Protein AF-A0A1F2X8J4-F1 (afdb_monomer_lite)

Sequence (123 aa):
MGGCLEEGHNIVVGDYGAWIDTIDALQRLEAEARFPTEHDPRVEAVLAAWSDCMAAAGHSGATHGEPVDVSRAAAVADATCNNSVGLASSWRTVEVASEWSVLAEYEPMLVEMLSRIPSVWQP

Secondary structure (DSSP, 8-state):
--SHHHHHHHHHHS-HHHHHHHHHHHHHHHHHHHHHHHT-HHHHHHHHHHHHHHHHTT-TTPPTTS-----HHHHHHHHHHHHHHTHHHHHHHHHHHHHHHHHHHHHHHHHHHHHHS-GGG--

Foldseek 3Di:
DDDPVQVVVCVVFVHVVLVVVLVVVVVVLLVQLVVCLCVPVLLVVLQVQLQVQCVVLVQHPDHPPDDGPPDPSSVVSNVVSCVVSVNVVSSVVSSVVSSVVSCVVCVVVVVVSVVPGDPVPPD

pLDDT: mean 86.55, std 10.39, range [50.78, 97.81]

Structure (mmCIF, N/CA/C/O backbone):
data_AF-A0A1F2X8J4-F1
#
_entry.id   AF-A0A1F2X8J4-F1
#
loop_
_atom_site.group_PDB
_atom_site.id
_atom_site.type_symbol
_atom_site.label_atom_id
_atom_site.label_alt_id
_atom_site.label_comp_id
_atom_site.label_asym_id
_atom_site.label_entity_id
_atom_site.label_seq_id
_atom_site.pdbx_PDB_ins_code
_atom_site.Cartn_x
_atom_site.Cartn_y
_atom_site.Cartn_z
_atom_site.occupancy
_atom_site.B_iso_or_equiv
_atom_site.auth_seq_id
_atom_site.auth_comp_id
_atom_site.auth_asym_id
_atom_site.auth_atom_id
_atom_site.pdbx_PDB_model_num
ATOM 1 N N . MET A 1 1 ? 23.244 12.495 -18.330 1.00 57.44 1 MET A N 1
ATOM 2 C CA . MET A 1 1 ? 24.268 13.033 -17.408 1.00 57.44 1 MET A CA 1
ATOM 3 C C . MET A 1 1 ? 25.600 12.914 -18.145 1.00 57.44 1 MET A C 1
ATOM 5 O O . MET A 1 1 ? 25.546 12.795 -19.361 1.00 57.44 1 MET A O 1
ATOM 9 N N . GLY A 1 2 ? 26.764 13.071 -17.518 1.00 74.62 2 GLY A N 1
ATOM 10 C CA . GLY A 1 2 ? 28.031 12.789 -18.199 1.00 74.62 2 GLY A CA 1
ATOM 11 C C . GLY A 1 2 ? 29.236 12.943 -17.278 1.00 74.62 2 GLY A C 1
ATOM 12 O O . GLY A 1 2 ? 29.140 13.561 -16.217 1.00 74.62 2 GLY A O 1
ATOM 13 N N . GLY A 1 3 ? 30.377 12.394 -17.692 1.00 82.69 3 GLY A N 1
ATOM 14 C CA . GLY A 1 3 ? 31.644 12.468 -16.956 1.00 82.69 3 GLY A CA 1
ATOM 15 C C . GLY A 1 3 ? 31.814 11.373 -15.898 1.00 82.69 3 GLY A C 1
ATOM 16 O O . GLY A 1 3 ? 31.102 10.373 -15.904 1.00 82.69 3 GLY A O 1
ATOM 17 N N . CYS A 1 4 ? 32.761 11.573 -14.974 1.00 86.81 4 CYS A N 1
ATOM 18 C CA . CYS A 1 4 ? 33.206 10.540 -14.028 1.00 86.81 4 CYS A CA 1
ATOM 19 C C . CYS A 1 4 ? 32.090 9.981 -13.130 1.00 86.81 4 CYS A C 1
ATOM 21 O O . CYS A 1 4 ? 32.209 8.863 -12.637 1.00 86.81 4 CYS A O 1
ATOM 23 N N . LEU A 1 5 ? 31.021 10.750 -12.893 1.00 83.38 5 LEU A N 1
ATOM 24 C CA . LEU A 1 5 ? 29.866 10.276 -12.131 1.00 83.38 5 LEU A CA 1
ATOM 25 C C . LEU A 1 5 ? 29.110 9.184 -12.901 1.00 83.38 5 LEU A C 1
ATOM 27 O O . LEU A 1 5 ? 28.828 8.132 -12.343 1.00 83.38 5 LEU A O 1
ATOM 31 N N . GLU A 1 6 ? 28.835 9.406 -14.188 1.00 81.00 6 GLU A N 1
ATOM 32 C CA . GLU A 1 6 ? 28.174 8.415 -15.045 1.00 81.00 6 GLU A CA 1
ATOM 33 C C . GLU A 1 6 ? 29.070 7.198 -15.285 1.00 81.00 6 GLU A C 1
ATOM 35 O O . GLU A 1 6 ? 28.604 6.070 -15.198 1.00 81.00 6 GLU A O 1
ATOM 40 N N . GLU A 1 7 ? 30.372 7.410 -15.485 1.00 81.88 7 GLU A N 1
ATOM 41 C CA . GLU A 1 7 ? 31.347 6.319 -15.595 1.00 81.88 7 GLU A CA 1
ATOM 42 C C . GLU A 1 7 ? 31.398 5.471 -14.312 1.00 81.88 7 GLU A C 1
ATOM 44 O O . GLU A 1 7 ? 31.372 4.243 -14.373 1.00 81.88 7 GLU A O 1
ATOM 49 N N . GLY A 1 8 ? 31.379 6.117 -13.141 1.00 83.75 8 GLY A N 1
ATOM 50 C CA . GLY A 1 8 ? 31.305 5.442 -11.847 1.00 83.75 8 GLY A CA 1
ATOM 51 C C . GL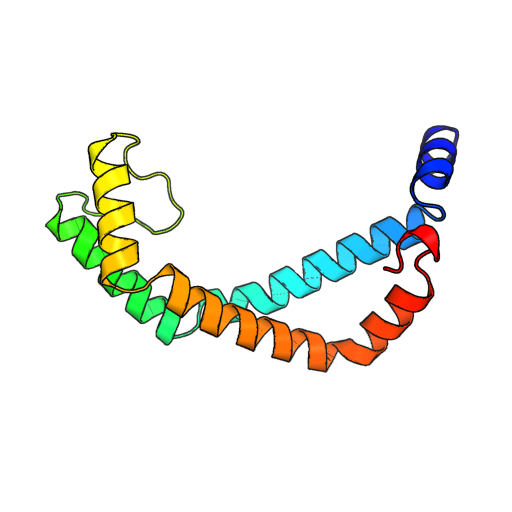Y A 1 8 ? 30.012 4.646 -11.659 1.00 83.75 8 GLY A C 1
ATOM 52 O O . GLY A 1 8 ? 30.058 3.512 -11.186 1.00 83.75 8 GLY A O 1
ATOM 53 N N . HIS A 1 9 ? 28.866 5.196 -12.063 1.00 83.38 9 HIS A N 1
ATOM 54 C CA . HIS A 1 9 ? 27.599 4.469 -12.018 1.00 83.38 9 HIS A CA 1
ATOM 55 C C . HIS A 1 9 ? 27.574 3.291 -12.996 1.00 83.38 9 HIS A C 1
ATOM 57 O O . HIS A 1 9 ? 27.171 2.198 -12.603 1.00 83.38 9 HIS A O 1
ATOM 63 N N . ASN A 1 10 ? 28.074 3.467 -14.219 1.00 83.06 10 ASN A N 1
ATOM 64 C CA . ASN A 1 10 ? 28.160 2.403 -15.219 1.00 83.06 10 ASN A CA 1
ATOM 65 C C . ASN A 1 10 ? 29.027 1.222 -14.744 1.00 83.06 10 ASN A C 1
ATOM 67 O O . ASN A 1 10 ? 28.727 0.075 -15.057 1.00 83.06 10 ASN A O 1
ATOM 71 N N . ILE A 1 11 ? 30.054 1.453 -13.917 1.00 84.44 11 ILE A N 1
ATOM 72 C CA . ILE A 1 11 ? 30.823 0.359 -13.292 1.00 84.44 11 ILE A CA 1
ATOM 73 C C . ILE A 1 11 ? 29.947 -0.502 -12.366 1.00 84.44 11 ILE A C 1
ATOM 75 O O . ILE A 1 11 ? 30.145 -1.713 -12.286 1.00 84.44 11 ILE A O 1
ATOM 79 N N . VAL A 1 12 ? 28.998 0.108 -11.652 1.00 82.88 12 VAL A N 1
ATOM 80 C CA . VAL A 1 12 ? 28.165 -0.579 -10.653 1.00 82.88 12 VAL A CA 1
ATOM 81 C C . VAL A 1 12 ? 26.943 -1.234 -11.291 1.00 82.88 12 VAL A C 1
ATOM 83 O O . VAL A 1 12 ? 26.639 -2.386 -10.990 1.00 82.88 12 VAL A O 1
ATOM 86 N N . VAL A 1 13 ? 26.230 -0.503 -12.153 1.00 79.81 13 VAL A N 1
ATOM 87 C CA . VAL A 1 13 ? 24.936 -0.941 -12.707 1.00 79.81 13 VAL A CA 1
ATOM 88 C C . VAL A 1 13 ? 24.994 -1.315 -14.192 1.00 79.81 13 VAL A C 1
ATOM 90 O O . VAL A 1 13 ? 23.998 -1.771 -14.746 1.00 79.81 13 VAL A O 1
ATOM 93 N N . GLY A 1 14 ? 26.157 -1.186 -14.836 1.00 84.50 14 GLY A N 1
ATOM 94 C CA . GLY A 1 14 ? 26.352 -1.453 -16.261 1.00 84.50 14 GLY A CA 1
ATOM 95 C C . GLY A 1 14 ? 25.950 -0.257 -17.118 1.00 84.50 14 GLY A C 1
ATOM 96 O O . GLY A 1 14 ? 26.786 0.577 -17.453 1.00 84.50 14 GLY A O 1
ATOM 97 N N . ASP A 1 15 ? 24.667 -0.175 -17.457 1.00 85.56 15 ASP A N 1
ATOM 98 C CA . ASP A 1 15 ? 24.084 0.957 -18.181 1.00 85.56 15 ASP A CA 1
ATOM 99 C C . ASP A 1 15 ? 23.222 1.771 -17.213 1.00 85.56 15 ASP A C 1
ATOM 101 O O . ASP A 1 15 ? 22.088 1.405 -16.902 1.00 85.56 15 ASP A O 1
ATOM 105 N N . TYR A 1 16 ? 23.781 2.864 -16.691 1.00 83.19 16 TYR A N 1
ATOM 106 C CA . TYR A 1 16 ? 23.088 3.725 -15.736 1.00 83.19 16 TYR A CA 1
ATOM 107 C C . TYR A 1 16 ? 21.841 4.382 -16.331 1.00 83.19 16 TYR A C 1
ATOM 109 O O . TYR A 1 16 ? 20.857 4.553 -15.616 1.00 83.19 16 TYR A O 1
ATOM 117 N N . GLY A 1 17 ? 21.856 4.723 -17.625 1.00 84.69 17 GLY A N 1
ATOM 118 C CA . GLY A 1 17 ? 20.692 5.292 -18.301 1.00 84.69 17 GLY A CA 1
ATOM 119 C C . GLY A 1 17 ? 19.544 4.290 -18.344 1.00 84.69 17 GLY A C 1
ATOM 120 O O . GLY A 1 17 ? 18.464 4.570 -17.832 1.00 84.69 17 GLY A O 1
ATOM 121 N N . ALA A 1 18 ? 19.813 3.084 -18.850 1.00 81.88 18 ALA A N 1
ATOM 122 C CA . ALA A 1 18 ? 18.821 2.011 -18.891 1.00 81.88 18 ALA A CA 1
ATOM 123 C C . ALA A 1 18 ? 18.352 1.582 -17.488 1.00 81.88 18 ALA A C 1
ATOM 125 O O . ALA A 1 18 ? 17.190 1.213 -17.307 1.00 81.88 18 ALA A O 1
ATOM 126 N N . TRP A 1 19 ? 19.235 1.639 -16.485 1.00 81.75 19 TRP A N 1
ATOM 127 C CA . TRP A 1 19 ? 18.884 1.359 -15.093 1.00 81.75 19 TRP A CA 1
ATOM 128 C C . TRP A 1 19 ? 17.918 2.404 -14.517 1.00 81.75 19 TRP A C 1
ATOM 130 O O . TRP A 1 19 ? 16.913 2.019 -13.925 1.00 81.75 19 TRP A O 1
ATOM 140 N N . ILE A 1 20 ? 18.169 3.703 -14.724 1.00 86.19 20 ILE A N 1
ATOM 141 C CA . ILE A 1 20 ? 17.244 4.768 -14.298 1.00 86.19 20 ILE A CA 1
ATOM 142 C C . ILE A 1 20 ? 15.893 4.627 -14.999 1.00 86.19 20 ILE A C 1
ATOM 144 O O . ILE A 1 20 ? 14.873 4.611 -14.317 1.00 86.19 20 ILE A O 1
ATOM 148 N N . ASP A 1 21 ? 15.882 4.427 -16.321 1.00 85.00 21 ASP A N 1
ATOM 149 C CA . ASP A 1 21 ? 14.640 4.237 -17.083 1.00 85.00 21 ASP A CA 1
ATOM 150 C C . ASP A 1 21 ? 13.822 3.048 -16.543 1.00 85.00 21 ASP A C 1
ATOM 152 O O . ASP A 1 21 ? 12.595 3.104 -16.457 1.00 85.00 21 ASP A O 1
ATOM 156 N N . THR A 1 22 ? 14.508 1.976 -16.132 1.00 83.69 22 THR A N 1
ATOM 157 C CA . THR A 1 22 ? 13.888 0.798 -15.510 1.00 83.69 22 THR A CA 1
ATOM 158 C C . THR A 1 22 ? 13.269 1.130 -14.151 1.00 83.69 22 THR A C 1
ATOM 160 O O . THR A 1 22 ? 12.138 0.731 -13.878 1.00 83.69 22 THR A O 1
ATOM 163 N N . ILE A 1 23 ? 13.989 1.852 -13.287 1.00 86.12 23 ILE A N 1
ATOM 164 C CA . ILE A 1 23 ? 13.481 2.254 -11.967 1.00 86.12 23 ILE A CA 1
ATOM 165 C C . ILE A 1 23 ? 12.272 3.181 -12.110 1.00 86.12 23 ILE A C 1
ATOM 167 O O . ILE A 1 23 ? 11.267 2.959 -11.437 1.00 86.12 23 ILE A O 1
ATOM 171 N N . ASP A 1 24 ? 12.333 4.160 -13.012 1.00 88.31 24 ASP A N 1
ATOM 172 C CA . ASP A 1 24 ? 11.229 5.088 -13.271 1.00 88.31 24 ASP A CA 1
ATOM 173 C C . ASP A 1 24 ? 9.986 4.343 -13.784 1.00 88.31 24 ASP A C 1
ATOM 175 O O . ASP A 1 24 ? 8.865 4.597 -13.331 1.00 88.31 24 ASP A O 1
ATOM 179 N N . ALA A 1 25 ? 10.170 3.375 -14.690 1.00 86.50 25 ALA A N 1
ATOM 180 C CA . ALA A 1 25 ? 9.082 2.528 -15.169 1.00 86.50 25 ALA A CA 1
ATOM 181 C C . ALA A 1 25 ? 8.461 1.696 -14.033 1.00 86.50 25 ALA A C 1
ATOM 183 O O . ALA A 1 25 ? 7.237 1.652 -13.912 1.00 86.50 25 ALA A O 1
ATOM 184 N N . LEU A 1 26 ? 9.276 1.082 -13.169 1.00 86.44 26 LEU A N 1
ATOM 185 C CA . LEU A 1 26 ? 8.789 0.305 -12.023 1.00 86.44 26 LEU A CA 1
ATOM 186 C C . LEU A 1 26 ? 8.026 1.171 -11.010 1.00 86.44 26 LEU A C 1
ATOM 188 O O . LEU A 1 26 ? 6.948 0.775 -10.576 1.00 86.44 26 LEU A O 1
ATOM 192 N N . GLN A 1 27 ? 8.532 2.363 -10.681 1.00 89.19 27 GLN A N 1
ATOM 193 C CA . GLN A 1 27 ? 7.847 3.310 -9.789 1.00 89.19 27 GLN A CA 1
ATOM 194 C C . GLN A 1 27 ? 6.493 3.749 -10.350 1.00 89.19 27 GLN A C 1
ATOM 196 O O . GLN A 1 27 ? 5.525 3.921 -9.607 1.00 89.19 27 GLN A O 1
ATOM 201 N N . ARG A 1 28 ? 6.403 3.919 -11.673 1.00 88.94 28 ARG A N 1
ATOM 202 C CA . ARG A 1 28 ? 5.136 4.236 -12.328 1.00 88.94 28 ARG A CA 1
ATOM 203 C C . ARG A 1 28 ? 4.138 3.083 -12.228 1.00 88.94 28 ARG A C 1
ATOM 205 O O . ARG A 1 28 ? 2.981 3.334 -11.906 1.00 88.94 28 ARG A O 1
ATOM 212 N N . LEU A 1 29 ? 4.578 1.848 -12.467 1.00 88.62 29 LEU A N 1
ATOM 213 C CA . LEU A 1 29 ? 3.725 0.661 -12.340 1.00 88.62 29 LEU A CA 1
ATOM 214 C C . LEU A 1 29 ? 3.244 0.462 -10.897 1.00 88.62 29 LEU A C 1
ATOM 216 O O . LEU A 1 29 ? 2.072 0.162 -10.682 1.00 88.62 29 LEU A O 1
ATOM 220 N N . GLU A 1 30 ? 4.114 0.691 -9.909 1.00 90.00 30 GLU A N 1
ATOM 221 C CA . GLU A 1 30 ? 3.740 0.695 -8.490 1.00 90.00 30 GLU A CA 1
ATOM 222 C C . GLU A 1 30 ? 2.646 1.738 -8.217 1.00 90.00 30 GLU A C 1
ATOM 224 O O . GLU A 1 30 ? 1.611 1.417 -7.634 1.00 90.00 30 GLU A O 1
ATOM 229 N N . ALA A 1 31 ? 2.824 2.978 -8.686 1.00 89.88 31 ALA A N 1
ATOM 230 C CA . ALA A 1 31 ? 1.827 4.034 -8.520 1.00 89.88 31 ALA A CA 1
ATOM 231 C C . ALA A 1 31 ? 0.485 3.695 -9.202 1.00 89.88 31 ALA A C 1
ATOM 233 O O . ALA A 1 31 ? -0.580 3.973 -8.644 1.00 89.88 31 ALA A O 1
ATOM 234 N N . GLU A 1 32 ? 0.526 3.067 -10.380 1.00 91.19 32 GLU A N 1
ATOM 235 C CA . GLU A 1 32 ? -0.662 2.617 -11.115 1.00 91.19 32 GLU A CA 1
ATOM 236 C C . GLU A 1 32 ? -1.392 1.465 -10.408 1.00 91.19 32 GLU A C 1
ATOM 238 O O . GLU A 1 32 ? -2.621 1.442 -10.423 1.00 91.19 32 GLU A O 1
ATOM 243 N N . ALA A 1 33 ? -0.682 0.559 -9.728 1.00 90.31 33 ALA A N 1
ATOM 244 C CA . ALA A 1 33 ? -1.292 -0.493 -8.906 1.00 90.31 33 ALA A CA 1
ATOM 245 C C . ALA A 1 33 ? -1.808 0.031 -7.551 1.00 90.31 33 ALA A C 1
ATOM 247 O O . ALA A 1 33 ? -2.800 -0.470 -7.003 1.00 90.31 33 ALA A O 1
ATOM 248 N N . ARG A 1 34 ? -1.155 1.063 -7.009 1.00 90.62 34 ARG A N 1
ATOM 249 C CA . ARG A 1 34 ? -1.474 1.654 -5.708 1.00 90.62 34 ARG A CA 1
ATOM 250 C C . ARG A 1 34 ? -2.806 2.397 -5.709 1.00 90.62 34 ARG A C 1
ATOM 252 O O . ARG A 1 34 ? -3.616 2.169 -4.815 1.00 90.62 34 ARG A O 1
ATOM 259 N N . PHE A 1 35 ? -3.059 3.245 -6.706 1.00 89.50 35 PHE A N 1
ATOM 260 C CA . PHE A 1 35 ? -4.273 4.072 -6.735 1.00 89.50 35 PHE A CA 1
ATOM 261 C C . PHE A 1 35 ? -5.580 3.245 -6.698 1.00 89.50 35 PHE A C 1
ATOM 263 O O . PHE A 1 35 ? -6.433 3.525 -5.856 1.00 89.50 35 PHE A O 1
ATOM 270 N N . PRO A 1 36 ? -5.760 2.187 -7.516 1.00 89.94 36 PRO A N 1
ATOM 271 C CA . PRO A 1 36 ? -6.932 1.315 -7.426 1.00 89.94 36 PRO A CA 1
ATOM 272 C C . PRO A 1 36 ? -7.052 0.593 -6.082 1.00 89.94 36 PRO A C 1
ATOM 274 O O . PRO A 1 36 ? -8.162 0.367 -5.616 1.00 89.94 36 PRO A O 1
ATOM 277 N N . THR A 1 37 ? -5.924 0.247 -5.456 1.00 91.62 37 THR A N 1
ATOM 278 C CA . THR A 1 37 ? -5.893 -0.424 -4.150 1.00 91.62 37 THR A CA 1
ATOM 279 C C . THR A 1 37 ? -6.373 0.504 -3.034 1.00 91.62 37 THR A C 1
ATOM 281 O O . THR A 1 37 ? -7.208 0.102 -2.228 1.00 91.62 37 THR A O 1
ATOM 284 N N . GLU A 1 38 ? -5.903 1.756 -3.010 1.00 90.69 38 GLU A N 1
ATOM 285 C CA . GLU A 1 38 ? -6.316 2.773 -2.025 1.00 90.69 38 GLU A CA 1
ATOM 286 C C . GLU A 1 38 ? -7.806 3.140 -2.134 1.00 90.69 38 GLU A C 1
ATOM 288 O O . GLU A 1 38 ? -8.406 3.568 -1.150 1.00 90.69 38 GLU A O 1
ATOM 293 N N . HIS A 1 39 ? -8.406 2.932 -3.309 1.00 92.75 39 HIS A N 1
ATOM 294 C CA . HIS A 1 39 ? -9.820 3.189 -3.595 1.00 92.75 39 HIS A CA 1
ATOM 295 C C . HIS A 1 39 ? -10.668 1.913 -3.737 1.00 92.75 39 HIS A C 1
ATOM 297 O O . HIS A 1 39 ? -11.811 1.972 -4.197 1.00 92.75 39 HIS A O 1
ATOM 303 N N . ASP A 1 40 ? -10.138 0.742 -3.372 1.00 95.81 40 ASP A N 1
ATOM 304 C CA . ASP A 1 40 ? -10.912 -0.495 -3.420 1.00 95.81 40 ASP A CA 1
ATOM 305 C C . ASP A 1 40 ? -11.934 -0.511 -2.266 1.00 95.81 40 ASP A C 1
ATOM 307 O O . ASP A 1 40 ? -11.544 -0.375 -1.102 1.00 95.81 40 ASP A O 1
ATOM 311 N N . PRO A 1 41 ? -13.235 -0.758 -2.526 1.00 96.44 41 PRO A N 1
ATOM 312 C CA . PRO A 1 41 ? -14.260 -0.755 -1.479 1.00 96.44 41 PRO A CA 1
ATOM 313 C C . PRO A 1 41 ? -13.986 -1.727 -0.322 1.00 96.44 41 PRO A C 1
ATOM 315 O O . PRO A 1 41 ? -14.459 -1.523 0.796 1.00 96.44 41 PRO A O 1
ATOM 318 N N . ARG A 1 42 ? -13.232 -2.808 -0.568 1.00 95.56 42 ARG A N 1
ATOM 319 C CA . ARG A 1 42 ? -12.826 -3.766 0.470 1.00 95.56 42 ARG A CA 1
ATOM 320 C C . ARG A 1 42 ? -11.769 -3.162 1.388 1.00 95.56 42 ARG A C 1
ATOM 322 O O . ARG A 1 42 ? -11.821 -3.406 2.592 1.00 95.56 42 ARG A O 1
ATOM 329 N N . VAL A 1 43 ? -10.841 -2.382 0.829 1.00 95.75 43 VAL A N 1
ATOM 330 C CA . VAL A 1 43 ? -9.818 -1.640 1.578 1.00 95.75 43 VAL A CA 1
ATOM 331 C C . VAL A 1 43 ? -10.467 -0.523 2.391 1.00 95.75 43 VAL A C 1
ATOM 333 O O . VAL A 1 43 ? -10.236 -0.434 3.596 1.00 95.75 43 VAL A O 1
ATOM 336 N N . GLU A 1 44 ? -11.357 0.260 1.781 1.00 95.19 44 GLU A N 1
ATOM 337 C CA . GLU A 1 44 ? -12.107 1.313 2.476 1.00 95.19 44 GLU A CA 1
ATOM 338 C C . GLU A 1 44 ? -12.916 0.758 3.661 1.00 95.19 44 GLU A C 1
ATOM 340 O O . GLU A 1 44 ? -12.899 1.327 4.755 1.00 95.19 44 GLU A O 1
ATOM 345 N N . ALA A 1 45 ? -13.576 -0.392 3.487 1.00 95.69 45 ALA A N 1
ATOM 346 C CA . ALA A 1 45 ? -14.357 -1.025 4.548 1.00 95.69 45 ALA A CA 1
ATOM 347 C C . ALA A 1 45 ? -13.496 -1.473 5.743 1.00 95.69 45 ALA A C 1
ATOM 349 O O . ALA A 1 45 ? -13.886 -1.272 6.896 1.00 95.69 45 ALA A O 1
ATOM 350 N N . VAL A 1 46 ? -12.324 -2.071 5.496 1.00 96.50 46 VAL A N 1
ATOM 351 C CA . VAL A 1 46 ? -11.436 -2.513 6.584 1.00 96.50 46 VAL A CA 1
ATOM 352 C C . VAL A 1 46 ? -10.720 -1.337 7.258 1.00 96.50 46 VAL A C 1
ATOM 354 O O . VAL A 1 46 ? -10.509 -1.366 8.470 1.00 96.50 46 VAL A O 1
ATOM 357 N N . LEU A 1 47 ? -10.419 -0.270 6.511 1.00 95.31 47 LEU A N 1
ATOM 358 C CA . LEU A 1 47 ? -9.917 0.990 7.059 1.00 95.31 47 LEU A CA 1
ATOM 359 C C . LEU A 1 47 ? -10.932 1.642 7.999 1.00 95.31 47 LEU A C 1
ATOM 361 O O . LEU A 1 47 ? -10.562 2.068 9.094 1.00 95.31 47 LEU A O 1
ATOM 365 N N . ALA A 1 48 ? -12.207 1.680 7.604 1.00 94.88 48 ALA A N 1
ATOM 366 C CA . ALA A 1 48 ? -13.279 2.183 8.456 1.00 94.88 48 ALA A CA 1
ATOM 367 C C . ALA A 1 48 ? -13.387 1.362 9.753 1.00 94.88 48 ALA A C 1
ATOM 369 O O . ALA A 1 48 ? -13.383 1.932 10.842 1.00 94.88 48 ALA A O 1
ATOM 370 N N . ALA A 1 49 ? -13.362 0.028 9.655 1.00 96.38 49 ALA A N 1
ATOM 371 C CA . ALA A 1 49 ? -13.391 -0.852 10.825 1.00 96.38 49 ALA A CA 1
ATOM 372 C C . ALA A 1 49 ? -12.175 -0.660 11.755 1.00 96.38 49 ALA A C 1
ATOM 374 O O . ALA A 1 49 ? -12.314 -0.687 12.981 1.00 96.38 49 ALA A O 1
ATOM 375 N N . TRP A 1 50 ? -10.980 -0.450 11.194 1.00 96.62 50 TRP A N 1
ATOM 376 C CA . TRP A 1 50 ? -9.786 -0.113 11.973 1.00 96.62 50 TRP A CA 1
ATOM 377 C C . TRP A 1 50 ? -9.939 1.239 12.681 1.00 96.62 50 TRP A C 1
ATOM 379 O O . TRP A 1 50 ? -9.636 1.338 13.871 1.00 96.62 50 TRP A O 1
ATOM 389 N N . SER A 1 51 ? -10.450 2.259 11.983 1.00 95.25 51 SER A N 1
ATOM 390 C CA . SER A 1 51 ? -10.653 3.599 12.547 1.00 95.25 51 SER A CA 1
ATOM 391 C C . SER A 1 51 ? -11.661 3.570 13.700 1.00 95.25 51 SER A C 1
ATOM 393 O O . SER A 1 51 ? -11.398 4.132 14.764 1.00 95.25 51 SER A O 1
ATOM 395 N N . ASP A 1 52 ? -12.754 2.816 13.552 1.00 95.75 52 ASP A N 1
ATOM 396 C CA . ASP A 1 52 ? -13.738 2.591 14.616 1.00 95.75 52 ASP A CA 1
ATOM 397 C C . ASP A 1 52 ? -13.111 1.905 15.843 1.00 95.75 52 ASP A C 1
ATOM 399 O O . ASP A 1 52 ? -13.374 2.289 16.987 1.00 95.75 52 ASP A O 1
ATOM 403 N N . CYS A 1 53 ? -12.234 0.919 15.626 1.00 96.75 53 CYS A N 1
ATOM 404 C CA . CYS A 1 53 ? -11.498 0.257 16.704 1.00 96.75 53 CYS A CA 1
ATOM 405 C C . CYS A 1 53 ? -10.552 1.224 17.435 1.00 96.75 53 CYS A C 1
ATOM 407 O O . CYS A 1 53 ? -10.525 1.255 18.669 1.00 96.75 53 CYS A O 1
ATOM 409 N N . MET A 1 54 ? -9.819 2.058 16.693 1.00 95.06 54 MET A N 1
ATOM 410 C CA . MET A 1 54 ? -8.944 3.084 17.264 1.00 95.06 54 MET A CA 1
ATOM 411 C C . MET A 1 54 ? -9.737 4.118 18.068 1.00 95.06 54 MET A C 1
ATOM 413 O O . MET A 1 54 ? -9.349 4.464 19.186 1.00 95.06 54 MET A O 1
ATOM 417 N N . ALA A 1 55 ? -10.892 4.553 17.559 1.00 94.31 55 ALA A N 1
ATOM 418 C CA . ALA A 1 55 ? -11.789 5.455 18.273 1.00 94.31 55 ALA A CA 1
ATOM 419 C C . ALA A 1 55 ? -12.300 4.832 19.584 1.00 94.31 55 ALA A C 1
ATOM 421 O O . ALA A 1 55 ? -12.277 5.494 20.624 1.00 94.31 55 ALA A O 1
ATOM 422 N N . ALA A 1 56 ? -12.681 3.550 19.572 1.00 95.75 56 ALA A N 1
ATOM 423 C CA . ALA A 1 56 ? -13.083 2.818 20.775 1.00 95.75 56 ALA A CA 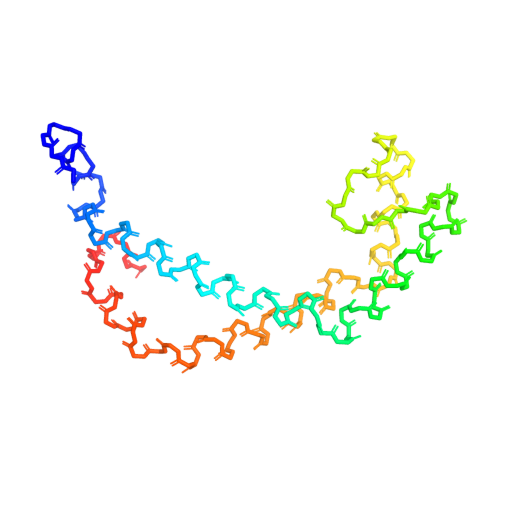1
ATOM 424 C C . ALA A 1 56 ? -11.941 2.671 21.801 1.00 95.75 56 ALA A C 1
ATOM 426 O O . ALA A 1 56 ? -12.195 2.633 23.005 1.00 95.75 56 ALA A O 1
ATOM 427 N N . ALA A 1 57 ? -10.686 2.644 21.343 1.00 94.69 57 ALA A N 1
ATOM 428 C CA . ALA A 1 57 ? -9.493 2.653 22.190 1.00 94.69 57 ALA A CA 1
ATOM 429 C C . ALA A 1 57 ? -9.116 4.053 22.726 1.00 94.69 57 ALA A C 1
ATOM 431 O O . ALA A 1 57 ? -8.143 4.183 23.466 1.00 94.69 57 ALA A O 1
ATOM 432 N N . GLY A 1 58 ? -9.884 5.097 22.391 1.00 93.75 58 GLY A N 1
ATOM 433 C CA . GLY A 1 58 ? -9.637 6.476 22.824 1.00 93.75 58 GLY A CA 1
ATOM 434 C C . GLY A 1 58 ? -8.769 7.296 21.865 1.00 93.75 58 GLY A C 1
ATOM 435 O O . GLY A 1 58 ? -8.367 8.404 22.211 1.00 93.75 58 GLY A O 1
ATOM 436 N N . HIS A 1 59 ? -8.503 6.787 20.660 1.00 90.75 59 HIS A N 1
ATOM 437 C CA . HIS A 1 59 ? -7.702 7.439 19.623 1.00 90.75 59 HIS A CA 1
ATOM 438 C C . HIS A 1 59 ? -8.590 7.920 18.462 1.00 90.75 59 HIS A C 1
ATOM 440 O O . HIS A 1 59 ? -8.483 7.456 17.328 1.00 90.75 59 HIS A O 1
ATOM 446 N N . SER A 1 60 ? -9.515 8.842 18.750 1.00 86.19 60 SER A N 1
ATOM 447 C CA . SER A 1 60 ? -10.412 9.429 17.744 1.00 86.19 60 SER A CA 1
ATOM 448 C C . SER A 1 60 ? -9.656 10.283 16.723 1.00 86.19 60 SER A C 1
ATOM 450 O O . SER A 1 60 ? -8.761 11.036 17.103 1.00 86.19 60 SER A O 1
ATOM 452 N N . GLY A 1 61 ? -10.071 10.236 15.454 1.00 78.44 61 GLY A N 1
ATOM 453 C CA . GLY A 1 61 ? -9.419 10.986 14.375 1.00 78.44 61 GLY A CA 1
ATOM 454 C C . GLY A 1 61 ? -8.121 10.348 13.879 1.00 78.44 61 GLY A C 1
ATOM 455 O O . GLY A 1 61 ? -7.364 11.000 13.170 1.00 78.44 61 GLY A O 1
ATOM 456 N N . ALA A 1 62 ? -7.854 9.093 14.253 1.00 79.19 62 ALA A N 1
ATOM 457 C CA . ALA A 1 62 ? -6.769 8.324 13.668 1.00 79.19 62 ALA A CA 1
ATOM 458 C C . ALA A 1 62 ? -7.073 8.038 12.189 1.00 79.19 62 ALA A C 1
ATOM 460 O O . ALA A 1 62 ? -8.053 7.359 11.861 1.00 79.19 62 ALA A O 1
ATOM 461 N N . THR A 1 63 ? -6.206 8.541 11.316 1.00 78.19 63 THR A N 1
ATOM 462 C CA . THR A 1 63 ? -6.155 8.193 9.896 1.00 78.19 63 THR A CA 1
ATOM 463 C C . THR A 1 63 ? -5.069 7.143 9.703 1.00 78.19 63 THR A C 1
ATOM 465 O O . THR A 1 63 ? -3.966 7.279 10.238 1.00 78.19 63 THR A O 1
ATOM 468 N N . HIS A 1 64 ? -5.354 6.079 8.955 1.00 75.00 64 HIS A N 1
ATOM 469 C CA . HIS A 1 64 ? -4.341 5.064 8.687 1.00 75.00 64 HIS A CA 1
ATOM 470 C C . HIS A 1 64 ? -3.197 5.668 7.860 1.00 75.00 64 HIS A C 1
ATOM 472 O O . HIS A 1 64 ? -3.444 6.376 6.888 1.00 75.00 64 HIS A O 1
ATOM 478 N N . GLY A 1 65 ? -1.951 5.407 8.260 1.00 69.94 65 GLY A N 1
ATOM 479 C CA . GLY A 1 65 ? -0.758 5.956 7.607 1.00 69.94 65 GLY A CA 1
ATOM 480 C C . GLY A 1 65 ? -0.357 7.369 8.051 1.00 69.94 65 GLY A C 1
ATOM 481 O O . GLY A 1 65 ? 0.757 7.793 7.748 1.00 69.94 65 GLY A O 1
ATOM 482 N N . GLU A 1 66 ? -1.192 8.080 8.814 1.00 73.44 66 GLU A N 1
ATOM 483 C CA . GLU A 1 66 ? -0.781 9.326 9.464 1.00 73.44 66 GLU A CA 1
ATOM 484 C C . GLU A 1 66 ? -0.151 9.043 10.834 1.00 73.44 66 GLU A C 1
ATOM 486 O O . GLU A 1 66 ? -0.507 8.060 11.494 1.00 73.44 66 GLU A O 1
ATOM 491 N N . PRO A 1 67 ? 0.781 9.892 11.306 1.00 59.06 67 PRO A N 1
ATOM 492 C CA . PRO A 1 67 ? 1.300 9.776 12.658 1.00 59.06 67 PRO A CA 1
ATOM 493 C C . PRO A 1 67 ? 0.163 9.964 13.668 1.00 59.06 67 PRO A C 1
ATOM 495 O O . PRO A 1 67 ? -0.248 11.082 13.974 1.00 59.06 67 PRO A O 1
ATOM 498 N N . VAL A 1 68 ? -0.337 8.859 14.215 1.00 62.81 68 VAL A N 1
ATOM 499 C CA . VAL A 1 68 ? -1.106 8.887 15.458 1.00 62.81 68 VAL A CA 1
ATOM 500 C C . VAL A 1 68 ? -0.151 9.348 16.562 1.00 62.81 68 VAL A C 1
ATOM 502 O O . VAL A 1 68 ? 1.053 9.094 16.477 1.00 62.81 68 VAL A O 1
ATOM 505 N N . ASP A 1 69 ? -0.673 10.039 17.579 1.00 68.06 69 ASP A N 1
ATOM 506 C CA . ASP A 1 69 ? 0.055 10.376 18.808 1.00 68.06 69 ASP A CA 1
ATOM 507 C C . ASP A 1 69 ? 1.055 9.261 19.165 1.00 68.06 69 ASP A C 1
ATOM 509 O O . ASP A 1 69 ? 0.651 8.134 19.446 1.00 68.06 69 ASP A O 1
ATOM 513 N N . VAL A 1 70 ? 2.361 9.559 19.112 1.00 70.88 70 VAL A N 1
ATOM 514 C CA . VAL A 1 70 ? 3.478 8.587 19.175 1.00 70.88 70 VAL A CA 1
ATOM 515 C C . VAL A 1 70 ? 3.637 7.918 20.548 1.00 70.88 70 VAL A C 1
ATOM 517 O O . VAL A 1 70 ? 4.683 7.360 20.890 1.00 70.88 70 VAL A O 1
ATOM 520 N N . SER A 1 71 ? 2.597 7.978 21.371 1.00 86.75 71 SER A N 1
ATOM 521 C CA . SER A 1 71 ? 2.507 7.244 22.613 1.00 86.75 71 SER A CA 1
ATOM 522 C C . SER A 1 71 ? 2.588 5.735 22.360 1.00 86.75 71 SER A C 1
ATOM 524 O O . SER A 1 71 ? 2.031 5.174 21.414 1.00 86.75 71 SER A O 1
ATOM 526 N N . ARG A 1 72 ? 3.234 5.031 23.293 1.00 90.69 72 ARG A N 1
ATOM 527 C CA . ARG A 1 72 ? 3.244 3.563 23.319 1.00 90.69 72 ARG A CA 1
ATOM 528 C C . ARG A 1 72 ? 1.826 2.975 23.321 1.00 90.69 72 ARG A C 1
ATOM 530 O O . ARG A 1 72 ? 1.627 1.892 22.785 1.00 90.69 72 ARG A O 1
ATOM 537 N N . ALA A 1 73 ? 0.867 3.664 23.943 1.00 90.50 73 ALA A N 1
ATOM 538 C CA . ALA A 1 73 ? -0.520 3.219 24.009 1.00 90.50 73 ALA A CA 1
ATOM 539 C C . ALA A 1 73 ? -1.164 3.183 22.615 1.00 90.50 73 ALA A C 1
ATOM 541 O O . ALA A 1 73 ? -1.722 2.152 22.247 1.00 90.50 73 ALA A O 1
ATOM 542 N N . ALA A 1 74 ? -0.988 4.243 21.819 1.00 90.00 74 ALA A N 1
ATOM 543 C CA . ALA A 1 74 ? -1.499 4.306 20.453 1.00 90.00 74 ALA A CA 1
ATOM 544 C C . ALA A 1 74 ? -0.882 3.231 19.551 1.00 90.00 74 ALA A C 1
ATOM 546 O O . ALA A 1 74 ? -1.607 2.577 18.814 1.00 90.00 74 ALA A O 1
ATOM 547 N N . ALA A 1 75 ? 0.426 2.977 19.661 1.00 90.38 75 ALA A N 1
ATOM 548 C CA . ALA A 1 75 ? 1.079 1.917 18.887 1.00 90.38 75 ALA A CA 1
ATOM 549 C C . ALA A 1 75 ? 0.549 0.510 19.233 1.00 90.38 75 ALA A C 1
ATOM 551 O O . ALA A 1 75 ? 0.397 -0.341 18.358 1.00 90.38 75 ALA A O 1
ATOM 552 N N . VAL A 1 76 ? 0.247 0.249 20.511 1.00 94.44 76 VAL A N 1
ATOM 553 C CA . VAL A 1 76 ? -0.361 -1.024 20.939 1.00 94.44 76 VAL A CA 1
ATOM 554 C C . VAL A 1 76 ? -1.807 -1.133 20.450 1.00 94.44 76 VAL A C 1
ATOM 556 O O . VAL A 1 76 ? -2.210 -2.210 20.003 1.00 94.44 76 VAL A O 1
ATOM 559 N N . ALA A 1 77 ? -2.577 -0.043 20.521 1.00 94.88 77 ALA A N 1
ATOM 560 C CA . ALA A 1 77 ? -3.939 0.009 20.001 1.00 94.88 77 ALA A CA 1
ATOM 561 C C . ALA A 1 77 ? -3.961 -0.225 18.485 1.00 94.88 77 ALA A C 1
ATOM 563 O O . ALA A 1 77 ? -4.704 -1.090 18.035 1.00 94.88 77 ALA A O 1
ATOM 564 N N . ASP A 1 78 ? -3.084 0.439 17.728 1.00 92.94 78 ASP A N 1
ATOM 565 C CA . ASP A 1 78 ? -2.960 0.275 16.278 1.00 92.94 78 ASP A CA 1
ATOM 566 C C . ASP A 1 78 ? -2.663 -1.177 15.898 1.00 92.94 78 ASP A C 1
ATOM 568 O O . ASP A 1 78 ? -3.424 -1.783 15.148 1.00 92.94 78 ASP A O 1
ATOM 572 N N . ALA A 1 79 ? -1.629 -1.785 16.490 1.00 94.19 79 ALA A N 1
ATOM 573 C CA . ALA A 1 79 ? -1.293 -3.182 16.221 1.00 94.19 79 ALA A CA 1
ATOM 574 C C . ALA A 1 79 ? -2.451 -4.137 16.571 1.00 94.19 79 ALA A C 1
ATOM 576 O O . ALA A 1 79 ? -2.725 -5.091 15.838 1.00 94.19 79 ALA A O 1
ATOM 577 N N . THR A 1 80 ? -3.155 -3.874 17.678 1.00 96.50 80 THR A N 1
ATOM 578 C CA . THR A 1 80 ? -4.306 -4.680 18.113 1.00 96.50 80 THR A CA 1
ATOM 579 C C . THR A 1 80 ? -5.478 -4.542 17.145 1.00 96.50 80 THR A C 1
ATOM 581 O O . THR A 1 80 ? -6.046 -5.554 16.734 1.00 96.50 80 THR A O 1
ATOM 584 N N . CYS A 1 81 ? -5.821 -3.312 16.761 1.00 96.44 81 CYS A N 1
ATOM 585 C CA . CYS A 1 81 ? -6.906 -3.009 15.838 1.00 96.44 81 CYS A CA 1
ATOM 586 C C . CYS A 1 81 ? -6.608 -3.518 14.427 1.00 96.44 81 CYS A C 1
ATOM 588 O O . CYS A 1 81 ? -7.467 -4.136 13.811 1.00 96.44 81 CYS A O 1
ATOM 590 N N . ASN A 1 82 ? -5.381 -3.343 13.932 1.00 95.31 82 ASN A N 1
ATOM 591 C CA . ASN A 1 82 ? -4.947 -3.862 12.635 1.00 95.31 82 ASN A CA 1
ATOM 592 C C . ASN A 1 82 ? -5.128 -5.386 12.568 1.00 95.31 82 ASN A C 1
ATOM 594 O O . ASN A 1 82 ? -5.741 -5.901 11.631 1.00 95.31 82 ASN A O 1
ATOM 598 N N . ASN A 1 83 ? -4.668 -6.099 13.601 1.00 97.31 83 ASN A N 1
ATOM 599 C CA . ASN A 1 83 ? -4.794 -7.550 13.671 1.00 97.31 83 ASN A CA 1
ATOM 600 C C . ASN A 1 83 ? -6.251 -8.013 13.843 1.00 97.31 83 ASN A C 1
ATOM 602 O O . ASN A 1 83 ? -6.632 -9.029 13.267 1.00 97.31 83 ASN A O 1
ATOM 606 N N . SER A 1 84 ? -7.073 -7.295 14.618 1.00 97.81 84 SER A N 1
ATOM 607 C CA . SER A 1 84 ? -8.462 -7.697 14.881 1.00 97.81 84 SER A CA 1
ATOM 608 C C . SER A 1 84 ? -9.359 -7.584 13.649 1.00 97.81 84 SER A C 1
ATOM 610 O O . SER A 1 84 ? -10.216 -8.445 13.452 1.00 97.81 84 SER A O 1
ATOM 612 N N . VAL A 1 85 ? -9.147 -6.567 12.808 1.00 97.44 85 VAL A N 1
ATOM 613 C CA . VAL A 1 85 ? -9.925 -6.376 11.572 1.00 97.44 85 VAL A CA 1
ATOM 614 C C . VAL A 1 85 ? -9.267 -7.008 10.345 1.00 97.44 85 VAL A C 1
ATOM 616 O O . VAL A 1 85 ? -9.858 -7.018 9.269 1.00 97.44 85 VAL A O 1
ATOM 619 N N . GLY A 1 86 ? -8.048 -7.541 10.485 1.00 96.81 86 GLY A N 1
ATOM 620 C CA . GLY A 1 86 ? -7.293 -8.108 9.369 1.00 96.81 86 GLY A CA 1
ATOM 621 C C . GLY A 1 86 ? -6.933 -7.059 8.316 1.00 96.81 86 GLY A C 1
ATOM 622 O O . GLY A 1 86 ? -7.047 -7.326 7.118 1.00 96.81 86 GLY A O 1
ATOM 623 N N . LEU A 1 87 ? -6.530 -5.859 8.749 1.00 94.19 87 LEU A N 1
ATOM 624 C CA . LEU A 1 87 ? -6.239 -4.738 7.850 1.00 94.19 87 LEU A CA 1
ATOM 625 C C . LEU A 1 87 ? -5.106 -5.088 6.881 1.00 94.19 87 LEU A C 1
ATOM 627 O O . LEU A 1 87 ? -5.301 -5.039 5.668 1.00 94.19 87 LEU A O 1
ATOM 631 N N . ALA A 1 88 ? -3.959 -5.533 7.402 1.00 93.81 88 ALA A N 1
ATOM 632 C CA . ALA A 1 88 ? -2.798 -5.860 6.573 1.00 93.81 88 ALA A CA 1
ATOM 633 C C . ALA A 1 88 ? -3.060 -7.000 5.569 1.00 93.81 88 ALA A C 1
ATOM 635 O O . ALA A 1 88 ? -2.613 -6.937 4.425 1.00 93.81 88 ALA A O 1
ATOM 636 N N . SER A 1 89 ? -3.788 -8.049 5.965 1.00 95.31 89 SER A N 1
ATOM 637 C CA . SER A 1 89 ? -4.086 -9.179 5.072 1.00 95.31 89 SER A CA 1
ATOM 638 C C . SER A 1 89 ? -5.092 -8.809 3.982 1.00 95.31 89 SER A C 1
ATOM 640 O O . SER A 1 89 ? -4.931 -9.228 2.833 1.00 95.31 89 SER A O 1
ATOM 642 N N . SER A 1 90 ? -6.110 -8.018 4.328 1.00 94.50 90 SER A N 1
ATOM 643 C CA . SER A 1 90 ? -7.115 -7.537 3.378 1.00 94.50 90 SER A CA 1
ATOM 644 C C . SER A 1 90 ? -6.485 -6.601 2.355 1.00 94.50 90 SER A C 1
ATOM 646 O O . SER A 1 90 ? -6.649 -6.825 1.157 1.00 94.50 90 SER A O 1
ATOM 648 N N . TRP A 1 91 ? -5.686 -5.633 2.818 1.00 93.88 91 TRP A N 1
ATOM 649 C CA . TRP A 1 91 ? -4.945 -4.721 1.949 1.00 93.88 91 TRP A CA 1
ATOM 650 C C . TRP A 1 91 ? -4.054 -5.484 0.974 1.00 93.88 91 TRP A C 1
ATOM 652 O O . TRP A 1 91 ? -4.201 -5.341 -0.235 1.00 93.88 91 TRP A O 1
ATOM 662 N N . ARG A 1 92 ? -3.211 -6.390 1.488 1.00 94.25 92 ARG A N 1
ATOM 663 C CA . ARG A 1 92 ? -2.293 -7.188 0.666 1.00 94.25 92 ARG A CA 1
ATOM 664 C C . ARG A 1 92 ? -3.012 -8.030 -0.386 1.00 94.25 92 ARG A C 1
ATOM 666 O O . ARG A 1 92 ? -2.492 -8.233 -1.475 1.00 94.25 92 ARG A O 1
ATOM 673 N N . THR A 1 93 ? -4.194 -8.554 -0.068 1.00 96.00 93 THR A N 1
ATOM 674 C CA . THR A 1 93 ? -4.977 -9.346 -1.028 1.00 96.00 93 THR A CA 1
ATOM 675 C C . THR A 1 93 ? -5.438 -8.493 -2.209 1.00 96.00 93 THR A C 1
ATOM 677 O O . THR A 1 93 ? -5.419 -8.963 -3.346 1.00 96.00 93 THR A O 1
ATOM 680 N N . VAL A 1 94 ? -5.854 -7.252 -1.947 1.00 95.94 94 VAL A N 1
ATOM 681 C CA . VAL A 1 94 ? -6.248 -6.303 -2.993 1.00 95.94 94 VAL A CA 1
ATOM 682 C C . VAL A 1 94 ? -5.033 -5.823 -3.772 1.00 95.94 94 VAL A C 1
ATOM 684 O O . VAL A 1 94 ? -5.049 -5.893 -4.995 1.00 95.94 94 VAL A O 1
ATOM 687 N N . GLU A 1 95 ? -3.980 -5.414 -3.072 1.00 93.50 95 GLU A N 1
ATOM 688 C CA . GLU A 1 95 ? -2.733 -4.928 -3.662 1.00 93.50 95 GLU A CA 1
ATOM 689 C C . GLU A 1 95 ? -2.152 -5.938 -4.650 1.00 93.50 95 GLU A C 1
ATOM 691 O O . GLU A 1 95 ? -1.961 -5.609 -5.814 1.00 93.50 95 GLU A O 1
ATOM 696 N N . VAL A 1 96 ? -2.013 -7.204 -4.244 1.00 94.06 96 VAL A N 1
ATOM 697 C CA . VAL A 1 96 ? -1.525 -8.274 -5.126 1.00 94.06 96 VAL A CA 1
ATOM 698 C C . VAL A 1 96 ? -2.418 -8.440 -6.359 1.00 94.06 96 VAL A C 1
ATOM 700 O O . VAL A 1 96 ? -1.918 -8.670 -7.457 1.00 94.06 96 VAL A O 1
ATOM 703 N N . ALA A 1 97 ? -3.742 -8.333 -6.216 1.00 93.62 97 ALA A N 1
ATOM 704 C CA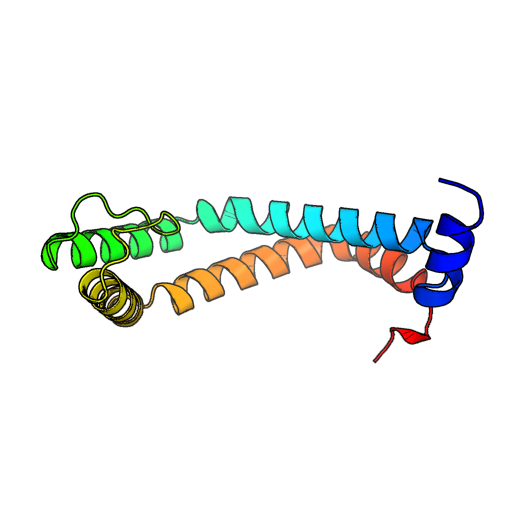 . ALA A 1 97 ? -4.648 -8.429 -7.359 1.00 93.62 97 ALA A CA 1
ATOM 705 C C . ALA A 1 97 ? -4.484 -7.242 -8.328 1.00 93.62 97 ALA A C 1
ATOM 707 O O . ALA A 1 97 ? -4.477 -7.450 -9.543 1.00 93.62 97 ALA A O 1
ATOM 708 N N . SER A 1 98 ? -4.317 -6.026 -7.802 1.00 92.56 98 SER A N 1
ATOM 709 C CA . SER A 1 98 ? -4.039 -4.818 -8.587 1.00 92.56 98 SER A CA 1
ATOM 710 C C . SER A 1 98 ? -2.687 -4.911 -9.295 1.00 92.56 98 SER A C 1
ATOM 712 O O . SER A 1 98 ? -2.612 -4.673 -10.498 1.00 92.56 98 SER A O 1
ATOM 714 N N . GLU A 1 99 ? -1.637 -5.333 -8.587 1.00 91.81 99 GLU A N 1
ATOM 715 C CA . GLU A 1 99 ? -0.299 -5.551 -9.142 1.00 91.81 99 GLU A CA 1
ATOM 716 C C . GLU A 1 99 ? -0.333 -6.567 -10.285 1.00 91.81 99 GLU A C 1
ATOM 718 O O . GLU A 1 99 ? 0.178 -6.286 -11.364 1.00 91.81 99 GLU A O 1
ATOM 723 N N . TRP A 1 100 ? -0.992 -7.719 -10.108 1.00 93.00 100 TRP A N 1
ATOM 724 C CA . TRP A 1 100 ? -1.126 -8.704 -11.186 1.00 93.00 100 TRP A CA 1
ATOM 725 C C . TRP A 1 100 ? -1.872 -8.158 -12.404 1.00 93.00 100 TRP A C 1
ATOM 727 O O . TRP A 1 100 ? -1.514 -8.499 -13.531 1.00 93.00 100 TRP A O 1
ATOM 737 N N . SER A 1 101 ? -2.884 -7.312 -12.198 1.00 92.00 101 SER A N 1
ATOM 738 C CA . SER A 1 101 ? -3.599 -6.661 -13.298 1.00 92.00 101 SER A CA 1
ATOM 739 C C . SER A 1 101 ? -2.684 -5.719 -14.082 1.00 92.00 101 SER A C 1
ATOM 741 O O . SER A 1 101 ? -2.661 -5.778 -15.309 1.00 92.00 101 SER A O 1
ATOM 743 N N . VAL A 1 102 ? -1.904 -4.889 -13.383 1.00 91.69 102 VAL A N 1
ATOM 744 C CA . VAL A 1 102 ? -0.939 -3.967 -14.001 1.00 91.69 102 VAL A CA 1
ATOM 745 C C . VAL A 1 102 ? 0.167 -4.747 -14.716 1.00 91.69 102 VAL A C 1
ATOM 747 O O . VAL A 1 102 ? 0.464 -4.484 -15.878 1.00 91.69 102 VAL A O 1
ATOM 750 N N . LEU A 1 103 ? 0.743 -5.770 -14.081 1.00 88.94 103 LEU A N 1
ATOM 751 C CA . LEU A 1 103 ? 1.774 -6.607 -14.702 1.00 88.94 103 LEU A CA 1
ATOM 752 C C . LEU A 1 103 ? 1.275 -7.285 -15.986 1.00 88.94 103 LEU A C 1
ATOM 754 O O . LEU A 1 103 ? 2.026 -7.358 -16.955 1.00 88.94 103 LEU A O 1
ATOM 758 N N . ALA A 1 104 ? 0.025 -7.755 -16.012 1.00 90.44 104 ALA A N 1
ATOM 759 C CA . ALA A 1 104 ? -0.570 -8.356 -17.204 1.00 90.44 104 ALA A CA 1
ATOM 760 C C . ALA A 1 104 ? -0.771 -7.337 -18.341 1.00 90.44 104 ALA A C 1
ATOM 762 O O . ALA A 1 104 ? -0.578 -7.675 -19.507 1.00 90.44 104 ALA A O 1
ATOM 763 N N . GLU A 1 105 ? -1.132 -6.093 -18.020 1.00 90.88 105 GLU A N 1
ATOM 764 C CA . GLU A 1 105 ? -1.280 -5.016 -19.009 1.00 90.88 105 GLU A CA 1
ATOM 765 C C . GLU A 1 105 ? 0.065 -4.609 -19.629 1.00 90.88 105 GLU A C 1
ATOM 767 O O . GLU A 1 105 ? 0.157 -4.376 -20.837 1.00 90.88 105 GLU A O 1
ATOM 772 N N . TYR A 1 106 ? 1.125 -4.584 -18.819 1.00 89.88 106 TYR A N 1
ATOM 773 C CA . TYR A 1 106 ? 2.448 -4.106 -19.220 1.00 89.88 106 TYR A CA 1
ATOM 774 C C . TYR A 1 106 ? 3.463 -5.215 -19.531 1.00 89.88 106 TYR A C 1
ATOM 776 O O . TYR A 1 106 ? 4.639 -4.915 -19.755 1.00 89.88 106 TYR A O 1
ATOM 784 N N . GLU A 1 107 ? 3.038 -6.481 -19.605 1.00 90.56 107 GLU A N 1
ATOM 785 C CA . GLU A 1 107 ? 3.915 -7.639 -19.843 1.00 90.56 107 GLU A CA 1
ATOM 786 C C . GLU A 1 107 ? 4.908 -7.423 -21.007 1.00 90.56 107 GLU A C 1
ATOM 788 O O . GLU A 1 107 ? 6.107 -7.630 -20.794 1.00 90.56 107 GLU A O 1
ATOM 793 N N . PRO A 1 108 ? 4.506 -6.942 -22.206 1.00 88.00 108 PRO A N 1
ATOM 794 C CA . PRO A 1 108 ? 5.448 -6.772 -23.315 1.00 88.00 108 PRO A CA 1
ATOM 795 C C . PRO A 1 108 ? 6.549 -5.747 -23.021 1.00 88.00 108 PRO A C 1
ATOM 797 O O . PRO A 1 108 ? 7.714 -5.975 -23.347 1.00 88.00 108 PRO A O 1
ATOM 800 N N . MET A 1 109 ? 6.188 -4.634 -22.374 1.00 84.94 109 MET A N 1
ATOM 801 C CA . MET A 1 109 ? 7.132 -3.590 -21.975 1.00 84.94 109 MET A CA 1
ATOM 802 C C . MET A 1 109 ? 8.103 -4.118 -20.915 1.00 84.94 109 MET A C 1
ATOM 804 O O . MET A 1 109 ? 9.303 -3.871 -21.002 1.00 84.94 109 MET A O 1
ATOM 808 N N . LEU A 1 110 ? 7.599 -4.874 -19.936 1.00 84.56 110 LEU A N 1
ATOM 809 C CA . LEU A 1 110 ? 8.413 -5.478 -18.883 1.00 84.56 110 LEU A CA 1
ATOM 810 C C . LEU A 1 110 ? 9.411 -6.491 -19.450 1.00 84.56 110 LEU A C 1
ATOM 812 O O . LEU A 1 110 ? 10.582 -6.458 -19.082 1.00 84.56 110 LEU A O 1
ATOM 816 N N . VAL A 1 111 ? 8.985 -7.352 -20.379 1.00 86.81 111 VAL A N 1
ATOM 817 C CA . VAL A 1 111 ? 9.876 -8.303 -21.064 1.00 86.81 111 VAL A CA 1
ATOM 818 C C . VAL A 1 111 ? 10.984 -7.568 -21.820 1.00 86.81 111 VAL A C 1
ATOM 820 O O . VAL A 1 111 ? 12.156 -7.937 -21.709 1.00 86.81 111 VAL A O 1
ATOM 823 N N . GLU A 1 112 ? 10.642 -6.509 -22.557 1.00 84.25 112 GLU A N 1
ATOM 824 C CA . GLU A 1 112 ? 11.629 -5.689 -23.260 1.00 84.25 112 GLU A CA 1
ATOM 825 C C . GLU A 1 112 ? 12.609 -5.024 -22.284 1.00 84.25 112 GLU A C 1
ATOM 827 O O . GLU A 1 112 ? 13.822 -5.094 -22.487 1.00 84.25 112 GLU A O 1
ATOM 832 N N . MET A 1 113 ? 12.108 -4.432 -21.202 1.00 80.75 113 MET A N 1
ATOM 833 C CA . MET A 1 113 ? 12.915 -3.774 -20.177 1.00 80.75 113 MET A CA 1
ATOM 834 C C . MET A 1 113 ? 13.888 -4.755 -19.511 1.00 80.75 113 MET A C 1
ATOM 836 O O . MET A 1 113 ? 15.092 -4.504 -19.481 1.00 80.75 113 MET A O 1
ATOM 840 N N . LEU A 1 114 ? 13.399 -5.917 -19.069 1.00 79.62 114 LEU A N 1
ATOM 841 C CA . LEU A 1 114 ? 14.215 -6.962 -18.441 1.00 79.62 114 LEU A CA 1
ATOM 842 C C . LEU A 1 114 ? 15.280 -7.531 -19.391 1.00 79.6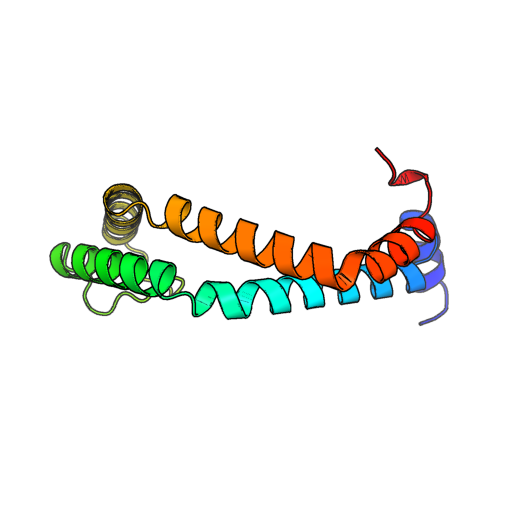2 114 LEU A C 1
ATOM 844 O O . LEU A 1 114 ? 16.351 -7.924 -18.933 1.00 79.62 114 LEU A O 1
ATOM 848 N N . SER A 1 115 ? 15.031 -7.540 -20.706 1.00 81.88 115 SER A N 1
ATOM 849 C CA . SER A 1 115 ? 16.020 -7.983 -21.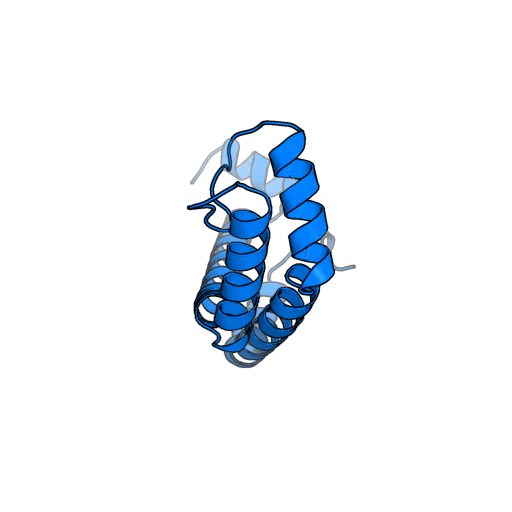702 1.00 81.88 115 SER A CA 1
ATOM 850 C C . SER A 1 115 ? 17.226 -7.044 -21.837 1.00 81.88 115 SER A C 1
ATOM 852 O O . SER A 1 115 ? 18.272 -7.452 -22.344 1.00 81.88 115 SER A O 1
ATOM 854 N N . ARG A 1 116 ? 17.089 -5.794 -21.376 1.00 74.00 116 ARG A N 1
ATOM 855 C CA . ARG A 1 116 ? 18.132 -4.760 -21.419 1.00 74.00 116 ARG A CA 1
ATOM 856 C C . ARG A 1 116 ? 18.945 -4.684 -20.124 1.00 74.00 116 ARG A C 1
ATOM 858 O O . ARG A 1 116 ? 19.996 -4.048 -20.113 1.00 74.00 116 ARG A O 1
ATOM 865 N N . ILE A 1 117 ? 18.490 -5.331 -19.047 1.00 69.19 117 ILE A N 1
ATOM 866 C CA . ILE A 1 117 ? 19.214 -5.366 -17.772 1.00 69.19 117 ILE A CA 1
ATOM 867 C C . ILE A 1 117 ? 20.404 -6.338 -17.896 1.00 69.19 117 ILE A C 1
ATOM 869 O O . ILE A 1 117 ? 20.216 -7.484 -18.314 1.00 69.19 117 ILE A O 1
ATOM 873 N N . PRO A 1 118 ? 21.632 -5.929 -17.522 1.00 66.31 118 PRO A N 1
ATOM 874 C CA . PRO A 1 118 ? 22.800 -6.805 -17.552 1.00 66.31 118 PRO A CA 1
ATOM 875 C C . PRO A 1 118 ? 22.592 -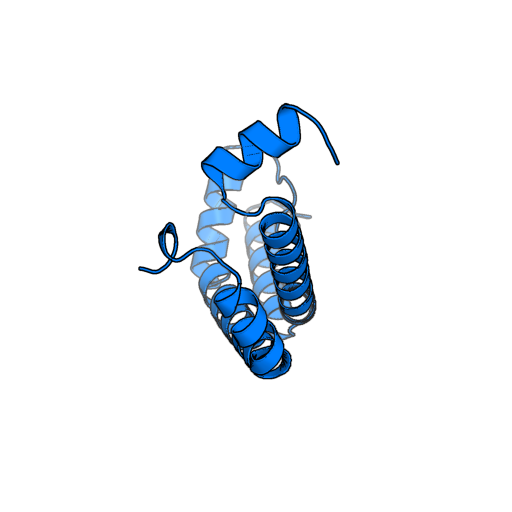8.101 -16.749 1.00 66.31 118 PRO A C 1
ATOM 877 O O . PRO A 1 118 ? 22.068 -8.079 -15.636 1.00 66.31 118 PRO A O 1
ATOM 880 N N . SER A 1 119 ? 23.090 -9.228 -17.270 1.00 62.97 119 SER A N 1
ATOM 881 C CA . SER A 1 119 ? 22.894 -10.582 -16.713 1.00 62.97 119 SER A CA 1
ATOM 882 C C . SER A 1 119 ? 23.395 -10.784 -15.277 1.00 62.97 119 SER A C 1
ATOM 884 O O . SER A 1 119 ? 23.047 -11.773 -14.645 1.00 62.97 119 SER A O 1
ATOM 886 N N . VAL A 1 120 ? 24.204 -9.863 -14.745 1.00 59.81 120 VAL A N 1
ATOM 887 C CA . VAL A 1 120 ? 24.674 -9.872 -13.345 1.00 59.81 120 VAL A CA 1
ATOM 888 C C . VAL A 1 120 ? 23.540 -9.681 -12.327 1.00 59.81 120 VAL A C 1
ATOM 890 O O . VAL A 1 120 ? 23.756 -9.906 -11.140 1.00 59.81 120 VAL A O 1
ATOM 893 N N . TRP A 1 121 ? 22.346 -9.299 -12.791 1.00 56.12 121 TRP A N 1
ATOM 894 C CA . TRP A 1 121 ? 21.134 -9.123 -11.986 1.00 56.12 121 TRP A CA 1
ATOM 895 C C . TRP A 1 121 ? 20.049 -10.178 -12.263 1.00 56.12 121 TRP A C 1
ATOM 897 O O . TRP A 1 121 ? 18.952 -10.076 -11.717 1.00 56.12 121 TRP A O 1
ATOM 907 N N . GLN A 1 122 ? 20.327 -11.180 -13.105 1.00 52.25 122 GLN A N 1
ATOM 908 C CA . GLN A 1 122 ? 19.420 -12.311 -13.318 1.00 52.25 122 GLN A CA 1
ATOM 909 C C . GLN A 1 122 ? 19.699 -13.391 -12.249 1.00 52.25 122 GLN A C 1
ATOM 911 O O . GLN A 1 122 ? 20.870 -13.718 -12.046 1.00 52.25 122 GLN A O 1
ATOM 916 N N . PRO A 1 123 ? 18.673 -13.887 -11.528 1.00 50.78 123 PRO A N 1
ATOM 917 C CA . PRO A 1 123 ? 18.840 -14.851 -10.435 1.00 50.78 123 PRO A CA 1
ATOM 918 C C . PRO A 1 123 ? 19.326 -16.233 -10.890 1.00 50.78 123 PRO A C 1
ATOM 920 O O . PRO A 1 123 ? 19.034 -16.632 -12.041 1.00 50.78 123 PRO A O 1
#

Radius of gyration: 20.49 Å; chains: 1; bounding box: 48×28×47 Å